Protein AF-A0A554VGX9-F1 (afdb_monomer_lite)

Organism: NCBI:txid2047982

Structure (mmCIF, N/CA/C/O backbone):
data_AF-A0A554VGX9-F1
#
_entry.id   AF-A0A554VGX9-F1
#
loop_
_atom_site.group_PDB
_atom_site.id
_atom_site.type_symbol
_atom_site.label_atom_id
_atom_site.label_alt_id
_atom_site.label_comp_id
_atom_site.label_asym_id
_atom_site.label_entity_id
_atom_site.label_seq_id
_atom_site.pdbx_PDB_ins_code
_atom_site.Cartn_x
_atom_site.Cartn_y
_atom_site.Cartn_z
_atom_site.occupancy
_atom_site.B_iso_or_equiv
_atom_site.auth_seq_id
_atom_site.auth_comp_id
_atom_site.auth_asym_id
_atom_site.auth_atom_id
_atom_site.pdbx_PDB_model_num
ATOM 1 N N . MET A 1 1 ? -0.247 4.162 -14.491 1.00 82.69 1 MET A N 1
ATOM 2 C CA . MET A 1 1 ? -1.282 3.466 -13.697 1.00 82.69 1 MET A CA 1
ATOM 3 C C . MET A 1 1 ? -1.854 4.487 -12.745 1.00 82.69 1 MET A C 1
ATOM 5 O O . MET A 1 1 ? -1.082 5.074 -11.998 1.00 82.69 1 MET A O 1
ATOM 9 N N . ASN A 1 2 ? -3.154 4.758 -12.815 1.00 85.88 2 ASN A N 1
ATOM 10 C CA . ASN A 1 2 ? -3.731 5.884 -12.071 1.00 85.88 2 ASN A CA 1
ATOM 11 C C . ASN A 1 2 ? -4.456 5.450 -10.799 1.00 85.88 2 ASN A C 1
ATOM 13 O O . ASN A 1 2 ? -4.585 6.262 -9.886 1.00 85.88 2 ASN A O 1
ATOM 17 N N . LYS A 1 3 ? -4.927 4.203 -10.741 1.00 92.56 3 LYS A N 1
ATOM 18 C CA . LYS A 1 3 ? -5.671 3.675 -9.602 1.00 92.56 3 LYS A CA 1
ATOM 19 C C . LYS A 1 3 ? -4.781 2.845 -8.691 1.00 92.56 3 LYS A C 1
ATOM 21 O O . LYS A 1 3 ? -3.820 2.232 -9.161 1.00 92.56 3 LYS A O 1
ATOM 26 N N . ILE A 1 4 ? -5.091 2.826 -7.398 1.00 91.81 4 ILE A N 1
ATOM 27 C CA . ILE A 1 4 ? -4.282 2.095 -6.418 1.00 91.81 4 ILE A CA 1
ATOM 28 C C . ILE A 1 4 ? -4.336 0.581 -6.641 1.00 91.81 4 ILE A C 1
ATOM 30 O O . ILE A 1 4 ? -3.321 -0.083 -6.477 1.00 91.81 4 ILE A O 1
ATOM 34 N N . GLU A 1 5 ? -5.467 0.033 -7.089 1.00 90.25 5 GLU A N 1
ATOM 35 C CA . GLU A 1 5 ? -5.604 -1.397 -7.378 1.00 90.25 5 GLU A CA 1
ATOM 36 C C . GLU A 1 5 ? -4.667 -1.872 -8.500 1.00 90.25 5 GLU A C 1
ATOM 38 O O . GLU A 1 5 ? -4.060 -2.937 -8.384 1.00 90.25 5 GLU A O 1
ATOM 43 N N . ASP A 1 6 ? -4.465 -1.053 -9.538 1.00 91.50 6 ASP A N 1
ATOM 44 C CA . ASP A 1 6 ? -3.508 -1.344 -10.611 1.00 91.50 6 ASP A CA 1
ATOM 45 C C . ASP A 1 6 ? -2.073 -1.337 -10.074 1.00 91.50 6 ASP A C 1
ATOM 47 O O . ASP A 1 6 ? -1.259 -2.185 -10.438 1.00 91.50 6 ASP A O 1
ATOM 51 N N . LYS A 1 7 ? -1.769 -0.380 -9.188 1.00 91.94 7 LYS A N 1
ATOM 52 C CA . LYS A 1 7 ? -0.450 -0.243 -8.566 1.00 91.94 7 LYS A CA 1
ATOM 53 C C . LYS A 1 7 ? -0.151 -1.396 -7.609 1.00 91.94 7 LYS A C 1
ATOM 55 O O . LYS A 1 7 ? 0.947 -1.933 -7.651 1.00 91.94 7 LYS A O 1
ATOM 60 N N . ILE A 1 8 ? -1.120 -1.817 -6.793 1.00 90.75 8 ILE A N 1
ATOM 61 C CA . ILE A 1 8 ? -0.992 -2.989 -5.912 1.00 90.75 8 ILE A CA 1
ATOM 62 C C . ILE A 1 8 ? -0.710 -4.238 -6.746 1.00 90.75 8 ILE A C 1
ATOM 64 O O . ILE A 1 8 ? 0.207 -4.993 -6.422 1.00 90.75 8 IL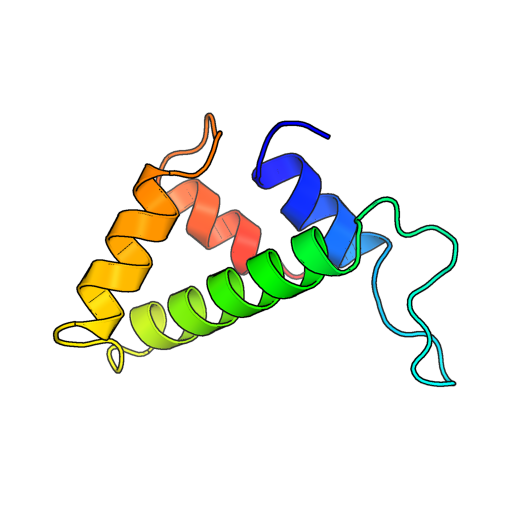E A O 1
ATOM 68 N N . LYS A 1 9 ? -1.456 -4.431 -7.840 1.00 89.75 9 LYS A N 1
ATOM 69 C CA . LYS A 1 9 ? -1.243 -5.558 -8.748 1.00 89.75 9 LYS A CA 1
ATOM 70 C C . LYS A 1 9 ? 0.170 -5.542 -9.329 1.00 89.75 9 LYS A C 1
ATOM 72 O O . LYS A 1 9 ? 0.885 -6.525 -9.187 1.00 89.75 9 LYS A O 1
ATOM 77 N N . GLU A 1 10 ? 0.591 -4.418 -9.905 1.00 90.88 10 GLU A N 1
ATOM 78 C CA . GLU A 1 10 ? 1.940 -4.248 -10.457 1.00 90.88 10 GLU A CA 1
ATOM 79 C C . GLU A 1 10 ? 3.033 -4.514 -9.413 1.00 90.88 10 GLU A C 1
ATOM 81 O O . GLU A 1 10 ? 3.992 -5.235 -9.689 1.00 90.88 10 GLU A O 1
ATOM 86 N N . PHE A 1 11 ? 2.871 -3.977 -8.201 1.00 89.69 11 PHE A N 1
ATOM 87 C CA . PHE A 1 11 ? 3.817 -4.163 -7.105 1.00 89.69 11 PHE A CA 1
ATOM 88 C C . PHE A 1 11 ? 4.008 -5.642 -6.771 1.00 89.69 11 PHE A C 1
ATOM 90 O O . PHE A 1 11 ? 5.133 -6.126 -6.651 1.00 89.69 11 PHE A O 1
ATOM 97 N N . ARG A 1 12 ? 2.899 -6.382 -6.678 1.00 84.12 12 ARG A N 1
ATOM 98 C CA . ARG A 1 12 ? 2.892 -7.811 -6.359 1.00 84.12 12 ARG A CA 1
ATOM 99 C C . ARG A 1 12 ? 3.432 -8.668 -7.497 1.00 84.12 12 ARG A C 1
ATOM 101 O O . ARG A 1 12 ? 4.138 -9.632 -7.214 1.00 84.12 12 ARG A O 1
ATOM 108 N N . THR A 1 13 ? 3.118 -8.352 -8.751 1.00 86.50 13 THR A N 1
ATOM 109 C CA . THR A 1 13 ? 3.485 -9.201 -9.894 1.00 86.50 13 THR A CA 1
ATOM 110 C C . THR A 1 13 ? 4.887 -8.915 -10.413 1.00 86.50 13 THR A C 1
ATOM 112 O O . THR A 1 13 ? 5.629 -9.850 -10.703 1.00 86.50 13 THR A O 1
ATOM 115 N N . ASN A 1 14 ? 5.257 -7.637 -10.512 1.00 87.81 14 ASN A N 1
ATOM 116 C CA . ASN A 1 14 ? 6.394 -7.192 -11.317 1.00 87.81 14 ASN A CA 1
ATOM 117 C C . ASN A 1 14 ? 7.478 -6.467 -10.518 1.00 87.81 14 ASN A C 1
ATOM 119 O O . ASN A 1 14 ? 8.585 -6.355 -11.025 1.00 87.81 14 ASN A O 1
ATOM 123 N N . CYS A 1 15 ? 7.207 -6.005 -9.292 1.00 86.81 15 CYS A N 1
ATOM 124 C CA . CYS A 1 15 ? 8.177 -5.256 -8.479 1.00 86.81 15 CYS A CA 1
ATOM 125 C C . CYS A 1 15 ? 8.838 -6.085 -7.370 1.00 86.81 15 CYS A C 1
ATOM 127 O O . CYS A 1 15 ? 9.435 -5.521 -6.456 1.00 86.81 15 CYS A O 1
ATOM 129 N N . LYS A 1 16 ? 8.770 -7.422 -7.450 1.00 77.19 16 LYS A N 1
ATOM 130 C CA . LYS A 1 16 ? 9.518 -8.296 -6.537 1.00 77.19 16 LYS A CA 1
ATOM 131 C C . LYS A 1 16 ? 11.021 -8.059 -6.707 1.00 77.19 16 LYS A C 1
ATOM 133 O O . LYS A 1 16 ? 11.506 -7.884 -7.830 1.00 77.19 16 LYS A O 1
ATOM 138 N N . GLU A 1 17 ? 11.740 -8.077 -5.590 1.00 77.25 17 GLU A N 1
ATOM 139 C CA . GLU A 1 17 ? 13.199 -8.050 -5.600 1.00 77.25 17 GLU A CA 1
ATOM 140 C C . GLU A 1 17 ? 13.738 -9.278 -6.342 1.00 77.25 17 GLU A C 1
ATOM 142 O O . GLU A 1 17 ? 13.281 -10.412 -6.155 1.00 77.25 17 GLU A O 1
ATOM 147 N N . ASP A 1 18 ? 14.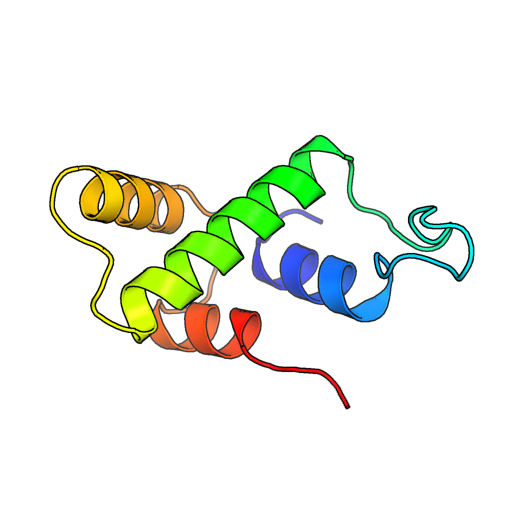717 -9.048 -7.208 1.00 69.81 18 ASP A N 1
ATOM 148 C CA . ASP A 1 18 ? 15.520 -10.106 -7.784 1.00 69.81 18 ASP A CA 1
ATOM 149 C C . ASP A 1 18 ? 16.477 -10.697 -6.731 1.00 69.81 18 ASP A C 1
ATOM 151 O O . ASP A 1 18 ? 16.564 -10.257 -5.583 1.00 69.81 18 ASP A O 1
ATOM 155 N N . ARG A 1 19 ? 17.236 -11.729 -7.114 1.00 65.56 19 ARG A N 1
ATOM 156 C CA . ARG A 1 19 ? 18.169 -12.417 -6.200 1.00 65.56 19 ARG A CA 1
ATOM 157 C C . ARG A 1 19 ? 19.299 -11.529 -5.659 1.00 65.56 19 ARG A C 1
ATOM 159 O O . ARG A 1 19 ? 20.054 -11.990 -4.808 1.00 65.56 19 ARG A O 1
ATOM 166 N N . TRP A 1 20 ? 19.441 -10.308 -6.163 1.00 73.69 20 TRP A N 1
ATOM 167 C CA . TRP A 1 20 ? 20.466 -9.344 -5.782 1.00 73.69 20 TRP A CA 1
ATOM 168 C C . TRP A 1 20 ? 19.889 -8.168 -4.983 1.00 73.69 20 TRP A C 1
ATOM 170 O O . TRP A 1 20 ? 20.625 -7.225 -4.696 1.00 73.69 20 TRP A O 1
ATOM 180 N N . GLY A 1 21 ? 18.602 -8.222 -4.613 1.00 70.69 21 GLY A N 1
ATOM 181 C CA . GLY A 1 21 ? 17.905 -7.131 -3.926 1.00 70.69 21 GLY A CA 1
ATOM 182 C C . GLY A 1 21 ? 17.572 -5.956 -4.850 1.00 70.69 21 GLY A C 1
ATOM 183 O O . GLY A 1 21 ? 17.258 -4.868 -4.376 1.00 70.69 21 GLY A O 1
ATOM 184 N N . GLY A 1 22 ? 17.684 -6.135 -6.170 1.00 78.12 22 GLY A N 1
ATOM 185 C CA . GLY A 1 22 ? 17.283 -5.139 -7.154 1.00 78.12 22 GLY A CA 1
ATOM 186 C C . GLY A 1 22 ? 15.807 -5.286 -7.495 1.00 78.12 22 GLY A C 1
ATOM 187 O O . GLY A 1 22 ? 15.330 -6.393 -7.733 1.00 78.12 22 GLY A O 1
ATOM 188 N N . VAL A 1 23 ? 15.074 -4.177 -7.570 1.00 81.00 23 VAL A N 1
ATOM 189 C CA . VAL A 1 23 ? 13.707 -4.197 -8.105 1.00 81.00 23 VAL A CA 1
ATOM 190 C C . VAL A 1 23 ? 13.755 -4.696 -9.550 1.00 81.00 23 VAL A C 1
ATOM 192 O O . VAL A 1 23 ? 14.575 -4.236 -10.351 1.00 81.00 23 VAL A O 1
ATOM 195 N N . SER A 1 24 ? 12.889 -5.657 -9.878 1.00 82.19 24 SER A N 1
ATOM 196 C CA . SER A 1 24 ? 12.795 -6.209 -11.230 1.00 82.19 24 SER A CA 1
ATOM 197 C C . SER A 1 24 ? 12.636 -5.110 -12.288 1.00 82.19 24 SER A C 1
ATOM 199 O O . SER A 1 24 ? 11.926 -4.122 -12.101 1.00 82.19 24 SER A O 1
ATOM 201 N N . LYS A 1 25 ? 13.274 -5.312 -13.447 1.00 83.00 25 LYS A N 1
ATOM 202 C CA . LYS A 1 25 ? 13.222 -4.380 -14.589 1.00 83.00 25 LYS A CA 1
ATOM 203 C C . LYS A 1 25 ? 11.825 -4.240 -15.194 1.00 83.00 25 LYS A C 1
ATOM 205 O O . LYS A 1 25 ? 11.584 -3.282 -15.922 1.00 83.00 25 LYS A O 1
ATOM 210 N N . ASP A 1 26 ? 10.940 -5.191 -14.907 1.00 86.56 26 ASP A N 1
ATOM 211 C CA . ASP A 1 26 ? 9.558 -5.180 -15.380 1.00 86.56 26 ASP A CA 1
ATOM 212 C C . ASP A 1 26 ? 8.649 -4.304 -14.510 1.00 86.56 26 ASP A C 1
ATOM 214 O O . ASP A 1 26 ? 7.526 -4.013 -14.918 1.00 86.56 26 ASP A O 1
ATOM 218 N N . CYS A 1 27 ? 9.136 -3.856 -13.345 1.00 90.25 27 CYS A N 1
ATOM 219 C CA . CYS A 1 27 ? 8.415 -2.965 -12.452 1.00 90.25 27 CYS A CA 1
ATOM 220 C C . CYS A 1 27 ? 8.193 -1.593 -13.095 1.00 90.25 27 CYS A C 1
ATOM 222 O O . CYS A 1 27 ? 9.134 -0.870 -13.429 1.00 90.25 27 CYS A O 1
ATOM 224 N N . LYS A 1 28 ? 6.925 -1.208 -13.221 1.00 92.31 28 LYS A N 1
ATOM 225 C CA . LYS A 1 28 ? 6.507 0.095 -13.762 1.00 92.31 28 LYS A CA 1
ATOM 226 C C . LYS A 1 28 ? 6.252 1.151 -12.694 1.00 92.31 28 LYS A C 1
ATOM 228 O O . LYS A 1 28 ? 5.861 2.265 -13.044 1.00 92.31 28 LYS A O 1
ATOM 233 N N . LEU A 1 29 ? 6.407 0.800 -11.420 1.00 91.31 29 LEU A N 1
ATOM 234 C CA . LEU A 1 29 ? 6.236 1.728 -10.310 1.00 91.31 29 LEU A CA 1
ATOM 235 C C . LEU A 1 29 ? 7.508 2.533 -10.082 1.00 91.31 29 LEU A C 1
ATOM 237 O O . LEU A 1 29 ? 8.623 2.022 -10.191 1.00 91.31 29 LEU A O 1
ATOM 241 N N . THR A 1 30 ? 7.339 3.801 -9.726 1.00 91.56 30 THR A N 1
ATOM 242 C CA . THR A 1 30 ? 8.455 4.594 -9.210 1.00 91.56 30 THR A CA 1
ATOM 243 C C . THR A 1 30 ? 8.832 4.127 -7.802 1.00 91.56 30 THR A C 1
ATOM 245 O O . THR A 1 30 ? 8.038 3.499 -7.102 1.00 91.56 30 THR A O 1
ATOM 248 N N . MET A 1 31 ? 10.039 4.475 -7.344 1.00 88.06 31 MET A N 1
ATOM 249 C CA . MET A 1 31 ? 10.446 4.197 -5.958 1.00 88.06 31 MET A CA 1
ATOM 250 C C . MET A 1 31 ? 9.506 4.829 -4.925 1.00 88.06 31 MET A C 1
ATOM 252 O O . MET A 1 31 ? 9.212 4.208 -3.911 1.00 88.06 31 MET A O 1
ATOM 256 N N . GLU A 1 32 ? 8.999 6.031 -5.198 1.00 90.69 32 GLU A N 1
ATOM 257 C CA . GLU A 1 32 ? 8.024 6.708 -4.337 1.00 90.69 32 GLU A CA 1
ATOM 258 C C . GLU A 1 32 ? 6.695 5.942 -4.284 1.00 90.69 32 GLU A C 1
ATOM 260 O O . GLU A 1 32 ? 6.145 5.721 -3.208 1.00 90.69 32 GLU A O 1
ATOM 265 N N . GLU A 1 33 ? 6.201 5.461 -5.429 1.00 91.62 33 GLU A N 1
ATOM 266 C CA . GLU A 1 33 ? 4.982 4.652 -5.478 1.00 91.62 33 GLU A CA 1
ATOM 267 C C . GLU A 1 33 ? 5.140 3.323 -4.734 1.00 91.62 33 GLU A C 1
ATOM 269 O O . GLU A 1 33 ? 4.222 2.918 -4.025 1.00 91.62 33 GLU A O 1
ATOM 274 N N . MET A 1 34 ? 6.295 2.665 -4.860 1.00 90.50 34 MET A N 1
ATOM 275 C CA . MET A 1 34 ? 6.599 1.442 -4.113 1.00 90.50 34 MET A CA 1
ATOM 276 C C . MET A 1 34 ? 6.640 1.702 -2.607 1.00 90.50 34 MET A C 1
ATOM 278 O O . MET A 1 34 ? 5.987 0.984 -1.856 1.00 90.50 34 MET A O 1
ATOM 282 N N . TYR A 1 35 ? 7.318 2.766 -2.172 1.00 90.44 35 TYR A N 1
ATOM 283 C CA . TYR A 1 35 ? 7.385 3.136 -0.759 1.00 90.44 35 TYR A CA 1
ATOM 284 C C . TYR A 1 35 ? 5.995 3.403 -0.167 1.00 90.44 35 TYR A C 1
ATOM 286 O O . TYR A 1 35 ? 5.654 2.886 0.896 1.00 90.44 35 TYR A O 1
ATOM 294 N N . HIS A 1 36 ? 5.148 4.148 -0.883 1.00 91.06 36 HIS A N 1
ATOM 295 C CA . HIS A 1 36 ? 3.769 4.383 -0.454 1.00 91.06 36 HIS A CA 1
ATOM 296 C C . HIS A 1 36 ? 2.939 3.098 -0.377 1.00 91.06 36 HIS A C 1
ATOM 298 O O . HIS A 1 36 ? 2.104 2.958 0.516 1.00 91.06 36 HIS A O 1
ATOM 304 N N . LEU A 1 37 ? 3.152 2.147 -1.291 1.00 91.06 37 LEU A N 1
ATOM 305 C CA . LEU A 1 37 ? 2.477 0.851 -1.237 1.00 91.06 37 LEU A CA 1
ATOM 306 C C . LEU A 1 37 ? 2.958 0.006 -0.058 1.00 91.06 37 LEU A C 1
ATOM 308 O O . LEU A 1 37 ? 2.131 -0.608 0.610 1.00 91.06 37 LEU A O 1
ATOM 312 N N . GLU A 1 38 ? 4.257 -0.013 0.230 1.00 90.12 38 GLU A N 1
ATOM 313 C CA . GLU A 1 38 ? 4.804 -0.697 1.406 1.00 90.12 38 GLU A CA 1
ATOM 314 C C . GLU A 1 38 ? 4.242 -0.122 2.706 1.00 90.12 38 GLU A C 1
ATOM 316 O O . GLU A 1 38 ? 3.824 -0.875 3.588 1.00 90.12 38 GLU A O 1
ATOM 321 N N . GLU A 1 39 ? 4.166 1.206 2.805 1.00 91.88 39 GLU A N 1
ATOM 322 C CA . GLU A 1 39 ? 3.568 1.895 3.944 1.00 91.88 39 GLU A CA 1
ATOM 323 C C . GLU A 1 39 ? 2.082 1.530 4.100 1.00 91.88 39 GLU A C 1
ATOM 325 O O . GLU A 1 39 ? 1.646 1.133 5.186 1.00 91.88 39 GLU A O 1
ATOM 330 N N . LEU A 1 40 ? 1.317 1.562 3.002 1.00 91.75 40 LEU A N 1
ATOM 331 C CA . LEU A 1 40 ? -0.091 1.161 2.977 1.00 91.75 40 LEU A CA 1
ATOM 332 C C . LEU A 1 40 ? -0.278 -0.297 3.426 1.00 91.75 40 LEU A C 1
ATOM 334 O O . LEU A 1 40 ? -1.151 -0.584 4.247 1.00 91.75 40 LEU A O 1
ATOM 338 N N . ILE A 1 41 ? 0.546 -1.219 2.916 1.00 90.38 41 ILE A N 1
ATOM 339 C CA . ILE A 1 41 ? 0.520 -2.644 3.280 1.00 90.38 41 ILE A CA 1
ATOM 340 C C . ILE A 1 41 ? 0.857 -2.819 4.765 1.00 90.38 41 ILE A C 1
ATOM 342 O O . ILE A 1 41 ? 0.179 -3.573 5.464 1.00 90.38 41 ILE A O 1
ATOM 346 N N . SER A 1 42 ? 1.875 -2.116 5.263 1.00 90.25 42 SER A N 1
ATOM 347 C CA . SER A 1 42 ? 2.289 -2.162 6.667 1.00 90.25 42 SER A CA 1
ATOM 348 C C . SER A 1 42 ? 1.158 -1.716 7.594 1.00 90.25 42 SER A C 1
ATOM 350 O O . SER A 1 42 ? 0.784 -2.444 8.520 1.00 90.25 42 SER A O 1
ATOM 352 N N . PHE A 1 43 ? 0.525 -0.577 7.299 1.00 92.88 43 PHE A N 1
ATOM 353 C CA . PHE A 1 43 ? -0.631 -0.116 8.061 1.00 92.88 43 PHE A CA 1
ATOM 354 C C . PHE A 1 43 ? -1.817 -1.077 7.969 1.00 92.88 43 PHE A C 1
ATOM 356 O O . PHE A 1 43 ? -2.446 -1.357 8.990 1.00 92.88 43 PHE A O 1
ATOM 363 N N . ALA A 1 44 ? -2.088 -1.645 6.792 1.00 91.00 44 ALA A N 1
ATOM 364 C CA . ALA A 1 44 ? -3.144 -2.637 6.622 1.00 91.00 44 ALA A CA 1
ATOM 365 C C . ALA A 1 44 ? -2.905 -3.891 7.484 1.00 91.00 44 ALA A C 1
ATOM 367 O O . ALA A 1 44 ? -3.834 -4.383 8.129 1.00 91.00 44 ALA A O 1
ATOM 368 N N . VAL A 1 45 ? -1.664 -4.392 7.552 1.00 90.25 45 VAL A N 1
ATOM 369 C CA . VAL A 1 45 ? -1.274 -5.507 8.436 1.00 90.25 45 VAL A CA 1
ATOM 370 C C . VAL A 1 45 ? -1.490 -5.135 9.906 1.00 90.25 45 VAL A C 1
ATOM 372 O O . VAL A 1 45 ? -2.041 -5.930 10.670 1.00 90.25 45 VAL A O 1
ATOM 375 N N . MET A 1 46 ? -1.093 -3.927 10.312 1.00 90.94 46 MET A N 1
ATOM 376 C CA . MET A 1 46 ? -1.285 -3.444 11.681 1.00 90.94 46 MET A CA 1
ATOM 377 C C . MET A 1 46 ? -2.769 -3.295 12.057 1.00 90.94 46 MET A C 1
ATOM 379 O O . MET A 1 46 ? -3.149 -3.649 13.177 1.00 90.94 46 MET A O 1
ATOM 383 N N . ASP A 1 47 ? -3.607 -2.792 11.145 1.00 90.88 47 ASP A N 1
ATOM 384 C CA . ASP A 1 47 ? -5.059 -2.658 11.339 1.00 90.88 47 ASP A CA 1
ATOM 385 C C . ASP A 1 47 ? -5.705 -4.042 11.480 1.00 90.88 47 ASP A C 1
ATOM 387 O O . ASP A 1 47 ? -6.416 -4.299 12.453 1.00 90.88 47 ASP A O 1
ATOM 391 N N . ARG A 1 48 ? -5.353 -4.986 10.593 1.00 88.12 48 ARG A N 1
ATOM 392 C CA . ARG A 1 48 ? -5.831 -6.379 10.640 1.00 88.12 48 ARG A CA 1
ATOM 393 C C . ARG A 1 48 ? -5.462 -7.086 11.945 1.00 88.12 48 ARG A C 1
ATOM 395 O O . ARG A 1 48 ? -6.264 -7.852 12.474 1.00 88.12 48 ARG A O 1
ATOM 402 N N . ASN A 1 49 ? -4.268 -6.826 12.470 1.00 89.38 49 ASN A N 1
ATOM 403 C CA . ASN A 1 49 ? -3.795 -7.406 13.727 1.00 89.38 49 ASN A CA 1
ATOM 404 C C . ASN A 1 49 ? -4.317 -6.665 14.976 1.00 89.38 49 ASN A C 1
ATOM 406 O O . ASN A 1 49 ? -3.983 -7.047 16.096 1.00 89.38 49 ASN A O 1
ATOM 410 N N . GLY A 1 50 ? -5.111 -5.598 14.816 1.00 89.56 50 GLY A N 1
ATOM 411 C CA . GLY A 1 50 ? -5.673 -4.823 15.928 1.00 89.56 50 GLY A CA 1
ATOM 412 C C . GLY A 1 50 ? -4.643 -4.014 16.726 1.00 89.56 50 GLY A C 1
ATOM 413 O O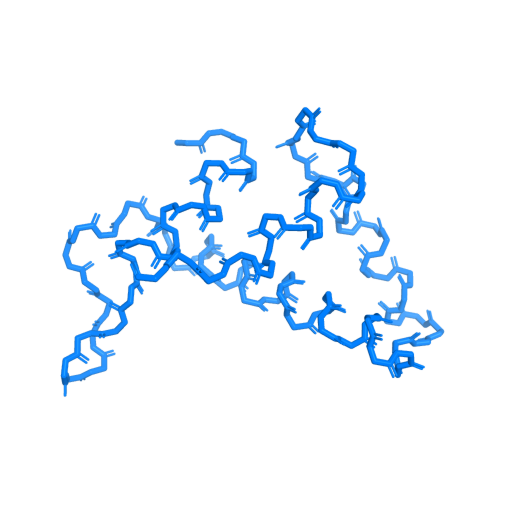 . GLY A 1 50 ? -4.931 -3.561 17.841 1.00 89.56 50 GLY A O 1
ATOM 414 N N . VAL A 1 51 ? -3.437 -3.833 16.179 1.00 92.25 51 VAL A N 1
ATOM 415 C CA . VAL A 1 51 ? -2.341 -3.094 16.827 1.00 92.25 51 VAL A CA 1
ATOM 416 C C . VAL A 1 51 ? -2.315 -1.620 16.425 1.00 92.25 51 VAL A C 1
ATOM 418 O O . VAL A 1 51 ? -1.757 -0.800 17.152 1.00 92.25 51 VAL A O 1
ATOM 421 N N . LEU A 1 52 ? -2.974 -1.258 15.321 1.00 90.94 52 LEU A N 1
ATOM 422 C CA . LEU A 1 52 ? -3.068 0.123 14.857 1.00 90.94 52 LEU A CA 1
ATOM 423 C C . LEU A 1 52 ? -4.062 0.940 15.702 1.00 90.94 52 LEU A C 1
ATOM 425 O O . LEU A 1 52 ? -5.261 0.655 15.734 1.00 90.94 52 LEU A O 1
ATOM 429 N N . LYS A 1 53 ? -3.572 1.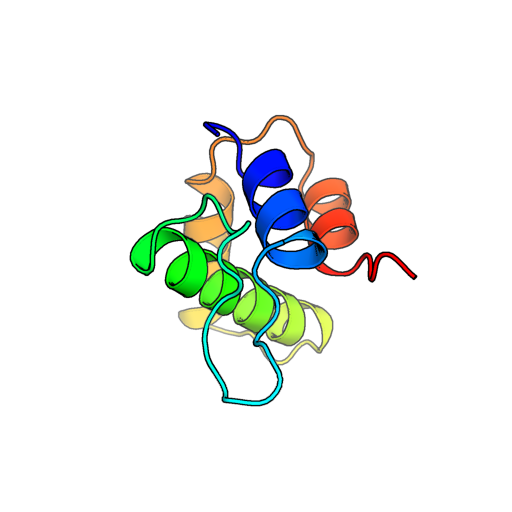965 16.412 1.00 91.44 53 LYS A N 1
ATOM 430 C CA . LYS A 1 53 ? -4.368 2.785 17.346 1.00 91.44 53 LYS A CA 1
ATOM 431 C C . LYS A 1 53 ? -3.959 4.257 17.306 1.00 91.44 53 LYS A C 1
ATOM 433 O O . LYS A 1 53 ? -2.882 4.602 16.828 1.00 91.44 53 LYS A O 1
ATOM 438 N N . GLY A 1 54 ? -4.821 5.116 17.852 1.00 93.00 54 GLY A N 1
ATOM 439 C CA . GLY A 1 54 ? -4.535 6.541 18.026 1.00 93.00 54 GLY A CA 1
ATOM 440 C C . GLY A 1 54 ? -4.237 7.243 16.703 1.00 93.00 54 GLY A C 1
ATOM 441 O O . GLY A 1 54 ? -4.955 7.058 15.720 1.00 93.00 54 GLY A O 1
ATOM 442 N N . ASP A 1 55 ? -3.172 8.038 16.680 1.00 92.94 55 ASP A N 1
ATOM 443 C CA . ASP A 1 55 ? -2.822 8.852 15.515 1.00 92.94 55 ASP A CA 1
ATOM 444 C C . ASP A 1 55 ? -2.367 8.021 14.313 1.00 92.94 55 ASP A C 1
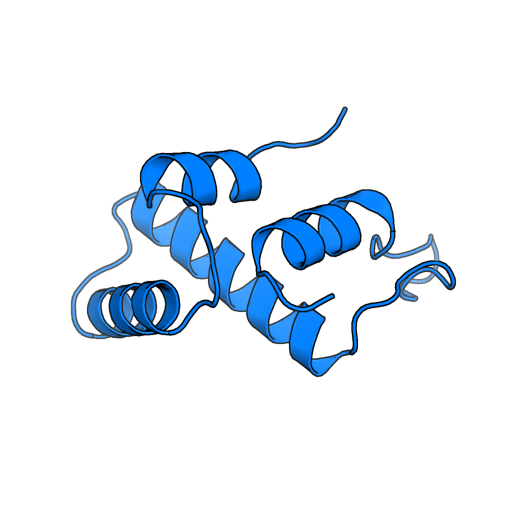ATOM 446 O O . ASP A 1 55 ? -2.665 8.395 13.182 1.00 92.94 55 ASP A O 1
ATOM 450 N N . LEU A 1 56 ? -1.762 6.848 14.531 1.00 89.81 56 LEU A N 1
ATOM 451 C CA . LEU A 1 56 ? -1.406 5.936 13.438 1.00 89.81 56 LEU A CA 1
ATOM 452 C C . LEU A 1 56 ? -2.652 5.403 12.718 1.00 89.81 56 LEU A C 1
ATOM 454 O O . LEU A 1 56 ? -2.663 5.282 11.497 1.00 89.81 56 LEU A O 1
ATOM 458 N N . LYS A 1 57 ? -3.743 5.152 13.456 1.00 92.69 57 LYS A N 1
ATOM 459 C CA . LYS A 1 57 ? -5.016 4.745 12.846 1.00 92.69 57 LYS A CA 1
ATOM 460 C C . LYS A 1 57 ? -5.620 5.866 12.002 1.00 92.69 57 LYS A C 1
ATOM 462 O O . LYS A 1 57 ? -6.078 5.611 10.895 1.00 92.69 57 LYS A O 1
ATOM 467 N N . LYS A 1 58 ? -5.565 7.109 12.489 1.00 94.12 58 LYS A N 1
ATOM 468 C CA . LYS A 1 58 ? -6.014 8.277 11.716 1.00 94.12 58 LYS A CA 1
ATOM 469 C C . LYS A 1 58 ? -5.177 8.482 10.456 1.00 94.12 58 LYS A C 1
ATOM 471 O O . LYS A 1 58 ? -5.731 8.808 9.415 1.00 94.12 58 LYS A O 1
ATOM 476 N N . GLN A 1 59 ? -3.858 8.294 10.538 1.00 92.69 59 GLN A N 1
ATOM 477 C CA . GLN A 1 59 ? -2.975 8.377 9.371 1.00 92.69 59 GLN A CA 1
ATOM 478 C C . GLN A 1 59 ? -3.358 7.341 8.315 1.00 92.69 59 GLN A C 1
ATOM 480 O O . GLN A 1 59 ? -3.521 7.698 7.152 1.00 92.69 59 GLN A O 1
ATOM 485 N N . PHE A 1 60 ? -3.595 6.095 8.727 1.00 93.69 60 PHE A N 1
ATOM 486 C CA . PHE A 1 60 ? -4.051 5.055 7.813 1.00 93.69 60 PHE A CA 1
ATOM 487 C C . PHE A 1 60 ? -5.419 5.368 7.195 1.00 93.69 60 PHE A C 1
ATOM 489 O O . PHE A 1 60 ? -5.589 5.240 5.989 1.00 93.69 60 PHE A O 1
ATOM 496 N N . GLU A 1 61 ? -6.388 5.839 7.983 1.00 92.06 61 GLU A N 1
ATOM 497 C CA . GLU A 1 61 ? -7.703 6.242 7.464 1.00 92.06 61 GLU A CA 1
ATOM 498 C C . GLU A 1 61 ? -7.601 7.411 6.474 1.00 92.06 61 GLU A C 1
ATOM 500 O O . GLU A 1 61 ? -8.246 7.391 5.428 1.00 92.06 61 GLU A O 1
ATOM 505 N N . ASN A 1 62 ? -6.752 8.401 6.756 1.00 93.56 62 ASN A N 1
ATOM 506 C CA . ASN A 1 62 ? -6.487 9.506 5.835 1.00 93.56 62 ASN A CA 1
ATOM 507 C C . ASN A 1 62 ? -5.834 9.026 4.539 1.00 93.56 62 ASN A C 1
ATOM 509 O O . ASN A 1 62 ? -6.190 9.515 3.471 1.00 93.56 62 ASN A O 1
ATOM 513 N N . MET A 1 63 ? -4.907 8.070 4.635 1.00 91.31 63 MET A N 1
ATOM 514 C CA . MET A 1 63 ? -4.285 7.446 3.475 1.00 91.31 63 MET A CA 1
ATOM 515 C C . MET A 1 63 ? -5.340 6.738 2.632 1.00 91.31 63 MET A C 1
ATOM 517 O O . MET A 1 63 ? -5.461 7.044 1.458 1.00 91.31 63 MET A O 1
ATOM 521 N N . LEU A 1 64 ? -6.175 5.883 3.231 1.00 90.38 64 LEU A N 1
ATOM 522 C CA . LEU A 1 64 ? -7.258 5.197 2.518 1.00 90.38 64 LEU A CA 1
ATOM 523 C C . LEU A 1 64 ? -8.206 6.174 1.808 1.00 90.38 64 LEU A C 1
ATOM 525 O O . LEU A 1 64 ? -8.602 5.921 0.674 1.00 90.38 64 LEU A O 1
ATOM 529 N N . ASN A 1 65 ? -8.536 7.297 2.447 1.00 89.31 65 ASN A N 1
ATOM 530 C CA . ASN A 1 65 ? -9.432 8.310 1.886 1.00 89.31 65 ASN A CA 1
ATOM 531 C C . ASN A 1 65 ? -8.798 9.149 0.764 1.00 89.31 65 ASN A C 1
ATOM 533 O O . ASN A 1 65 ? -9.528 9.775 -0.002 1.00 89.31 65 ASN A O 1
ATOM 537 N N . SER A 1 66 ? -7.465 9.207 0.677 1.00 90.06 66 SER A N 1
ATOM 538 C CA . SER A 1 66 ? -6.754 9.943 -0.374 1.00 90.06 66 SER A CA 1
ATOM 539 C C . SER A 1 66 ? -6.404 9.078 -1.587 1.00 90.06 66 SER A C 1
ATOM 541 O O . SER A 1 66 ? -5.964 9.609 -2.610 1.00 90.06 66 SER A O 1
ATOM 543 N N . LEU A 1 67 ? -6.615 7.759 -1.505 1.00 90.31 67 LEU A N 1
ATOM 544 C CA . LEU A 1 67 ? -6.378 6.846 -2.616 1.00 90.31 67 LEU A CA 1
ATOM 545 C C . LEU A 1 67 ? -7.395 7.064 -3.735 1.00 90.31 67 LEU A C 1
ATOM 547 O O . LEU A 1 67 ? -8.606 7.073 -3.528 1.00 90.31 67 LEU A O 1
ATOM 551 N N . ASN A 1 68 ? -6.888 7.145 -4.961 1.00 93.19 68 ASN A N 1
ATOM 552 C CA . ASN A 1 68 ? -7.715 7.055 -6.153 1.00 93.19 68 ASN A CA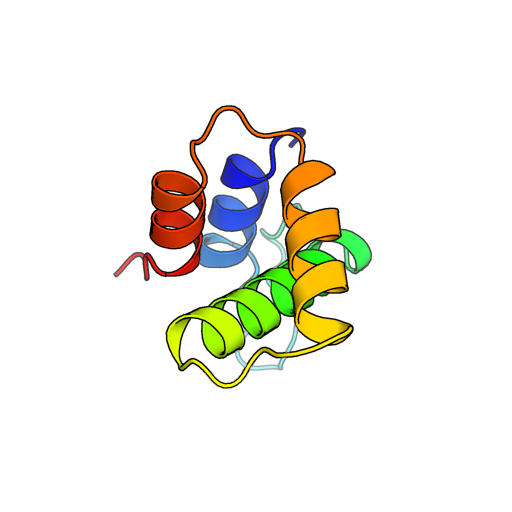 1
ATOM 553 C C . ASN A 1 68 ? -8.077 5.581 -6.401 1.00 93.19 68 ASN A C 1
ATOM 555 O O . ASN A 1 68 ? -7.249 4.822 -6.915 1.00 93.19 68 ASN A O 1
ATOM 559 N N . THR A 1 69 ? -9.278 5.168 -5.995 1.00 90.62 69 THR A N 1
ATOM 560 C CA . THR A 1 69 ? -9.753 3.783 -6.107 1.00 90.62 69 THR A CA 1
ATOM 561 C C . THR A 1 69 ? -11.250 3.716 -6.375 1.00 90.62 69 THR A C 1
ATOM 563 O O . THR A 1 69 ? -12.009 4.539 -5.864 1.00 90.62 69 THR A O 1
ATOM 566 N N . ASP A 1 70 ? -11.671 2.705 -7.136 1.00 89.44 70 ASP A N 1
ATOM 567 C CA . ASP A 1 70 ? -13.091 2.356 -7.282 1.00 89.44 70 ASP A CA 1
ATOM 568 C C . ASP A 1 70 ? -13.515 1.242 -6.303 1.00 89.44 70 ASP A C 1
ATOM 570 O O . ASP A 1 70 ? -14.683 0.849 -6.267 1.00 89.44 70 ASP A O 1
ATOM 574 N N . LEU A 1 71 ? -12.571 0.694 -5.532 1.00 87.69 71 LEU A N 1
ATOM 575 C CA . LEU A 1 71 ? -12.819 -0.411 -4.614 1.00 87.69 71 LEU A CA 1
ATOM 576 C C . LEU A 1 71 ? -13.422 0.078 -3.298 1.00 87.69 71 LEU A C 1
ATOM 578 O O . LEU A 1 71 ? -13.049 1.120 -2.757 1.00 87.69 71 LEU A O 1
ATOM 582 N N . THR A 1 72 ? -14.305 -0.732 -2.715 1.00 90.31 72 THR A N 1
ATOM 583 C CA . THR A 1 72 ? -14.660 -0.552 -1.304 1.00 90.31 72 THR A CA 1
ATOM 584 C C . THR A 1 72 ? -13.452 -0.851 -0.416 1.00 90.31 72 THR A C 1
ATOM 586 O O . THR A 1 72 ? -12.527 -1.559 -0.819 1.00 90.31 72 THR A O 1
ATOM 589 N N . ARG A 1 73 ? -13.470 -0.370 0.834 1.00 86.00 73 ARG A N 1
ATOM 590 C CA . ARG A 1 73 ? -12.408 -0.667 1.811 1.00 86.00 73 ARG A CA 1
ATOM 591 C C . ARG A 1 73 ? -12.142 -2.171 1.917 1.00 86.00 73 ARG A C 1
ATOM 593 O O . ARG A 1 73 ? -10.991 -2.579 1.844 1.00 86.00 73 ARG A O 1
ATOM 600 N N . ASP A 1 74 ? -13.179 -2.998 2.017 1.00 87.50 74 ASP A N 1
ATOM 601 C CA . ASP A 1 74 ? -13.021 -4.453 2.146 1.00 87.50 74 ASP A CA 1
ATOM 602 C C . ASP A 1 74 ? -12.396 -5.094 0.899 1.00 87.50 74 ASP A C 1
ATOM 604 O O . ASP A 1 74 ? -11.572 -6.006 1.009 1.00 87.50 74 ASP A O 1
ATOM 608 N N . GLN A 1 75 ? -12.739 -4.599 -0.294 1.00 89.19 75 GLN A N 1
ATOM 609 C CA . GLN A 1 75 ? -12.137 -5.052 -1.549 1.00 89.19 75 GLN A CA 1
ATOM 610 C C . GLN A 1 75 ? -10.677 -4.615 -1.669 1.00 89.19 75 GLN A C 1
ATOM 612 O O . GLN A 1 75 ? -9.835 -5.414 -2.070 1.00 89.19 75 GLN A O 1
ATOM 617 N N . LEU A 1 76 ? -10.363 -3.378 -1.282 1.00 87.56 76 LEU A N 1
ATOM 618 C CA . LEU A 1 76 ? -8.998 -2.862 -1.268 1.00 87.56 76 LEU A CA 1
ATOM 619 C C . LEU A 1 76 ? -8.119 -3.642 -0.282 1.00 87.56 76 LEU A C 1
ATOM 621 O O . LEU A 1 76 ? -7.019 -4.057 -0.634 1.00 87.56 76 LEU A O 1
ATOM 625 N N . MET A 1 77 ? -8.622 -3.905 0.927 1.00 88.00 77 MET A N 1
ATOM 626 C CA . MET A 1 77 ? -7.922 -4.733 1.915 1.00 88.00 77 MET A CA 1
ATOM 627 C C . MET A 1 77 ? -7.721 -6.156 1.391 1.00 88.00 77 MET A C 1
ATOM 629 O O . MET A 1 77 ? -6.647 -6.727 1.562 1.00 88.00 77 MET A O 1
ATOM 633 N N . SER A 1 78 ? -8.724 -6.715 0.708 1.00 88.31 78 SER A N 1
ATOM 634 C CA . SER A 1 78 ? -8.594 -8.019 0.054 1.00 88.31 78 SER A CA 1
ATOM 635 C C . SER A 1 78 ? -7.481 -7.995 -0.998 1.00 88.31 78 SER A C 1
ATOM 637 O O . SER A 1 78 ? -6.579 -8.816 -0.908 1.00 88.31 78 SER A O 1
ATOM 639 N N . ALA A 1 79 ? -7.465 -7.010 -1.903 1.00 86.25 79 ALA A N 1
ATOM 640 C CA . ALA A 1 79 ? -6.425 -6.846 -2.925 1.00 86.25 79 ALA A CA 1
ATOM 641 C C . ALA A 1 79 ? -5.014 -6.674 -2.331 1.00 86.25 79 ALA A C 1
ATOM 643 O O . ALA A 1 79 ? -4.047 -7.206 -2.868 1.00 86.25 79 ALA A O 1
ATOM 644 N N . ILE A 1 80 ? -4.889 -5.973 -1.198 1.00 86.25 80 ILE A N 1
ATOM 645 C CA . ILE A 1 80 ? -3.624 -5.835 -0.460 1.00 86.25 80 ILE A CA 1
ATOM 646 C C . ILE A 1 80 ? -3.115 -7.196 0.032 1.00 86.25 80 ILE A C 1
ATOM 648 O O . ILE A 1 80 ? -1.910 -7.453 -0.029 1.00 86.25 80 ILE A O 1
ATOM 652 N N . PHE A 1 81 ? -4.001 -8.057 0.540 1.00 83.06 81 PHE A N 1
ATOM 653 C CA . PHE A 1 81 ? -3.633 -9.352 1.124 1.00 83.06 81 PHE A CA 1
ATOM 654 C C . PHE A 1 81 ? -3.672 -10.526 0.150 1.00 83.06 81 PHE A C 1
ATOM 656 O O . PHE A 1 81 ? -3.231 -11.614 0.526 1.00 83.06 81 PHE A O 1
ATOM 663 N N . THR A 1 82 ? -4.176 -10.341 -1.069 1.00 77.81 82 THR A N 1
ATOM 664 C CA . THR A 1 82 ? -4.094 -11.365 -2.105 1.00 77.81 82 THR A CA 1
ATOM 665 C C . THR A 1 82 ? -2.626 -11.574 -2.457 1.00 77.81 82 THR A C 1
ATOM 667 O O . THR A 1 82 ? -1.958 -10.713 -3.028 1.00 77.81 82 THR A O 1
ATOM 670 N N . ILE A 1 83 ? -2.106 -12.728 -2.051 1.00 57.19 83 ILE A N 1
ATOM 671 C CA . ILE A 1 83 ? -0.872 -13.274 -2.591 1.00 57.19 83 ILE A CA 1
ATOM 672 C C . ILE A 1 83 ? -1.309 -13.952 -3.886 1.00 57.19 83 ILE A C 1
ATOM 674 O O . ILE A 1 83 ? -2.023 -14.950 -3.828 1.00 57.19 83 ILE A O 1
ATOM 678 N N . ASP A 1 84 ? -0.970 -13.366 -5.033 1.00 54.72 84 ASP A N 1
ATOM 679 C CA . ASP A 1 84 ? -1.041 -14.105 -6.293 1.00 54.72 84 ASP A CA 1
ATOM 680 C C . ASP A 1 84 ? -0.015 -15.252 -6.187 1.00 54.72 84 ASP A C 1
ATOM 682 O O . ASP A 1 84 ? 1.188 -14.984 -6.063 1.00 54.72 84 ASP A O 1
ATOM 686 N N . ASP A 1 85 ? -0.530 -16.487 -6.113 1.00 40.88 85 ASP A N 1
ATOM 687 C CA . ASP A 1 85 ? 0.207 -17.768 -6.106 1.00 40.88 85 ASP A CA 1
ATOM 688 C C . ASP A 1 85 ? 1.206 -17.870 -7.275 1.00 40.88 85 ASP A C 1
ATOM 690 O O . ASP A 1 85 ? 0.825 -17.536 -8.425 1.00 40.88 85 ASP A O 1
#

Sequence (85 aa):
MNKIEDKIKEFRTNCKEDRWGGVSKDCKLTMEEMYHLEELISFAVMDRNGVLKGDLKKQFENMLNSLNTDLTRDQLMSAIFTIDD

Foldseek 3Di:
DQAVLVLLVLCLPQQDQDPVRDGHPRRPDDPVSNVLLVLLLVLLVCVVVVNQDDVSVVVNVVSVVPGRHPDDPVVVSVSSPDNPD

Radius of gyration: 13.24 Å; chains: 1; bounding box: 35×28×33 Å

Secondary structure (DSSP, 8-state):
--SHHHHHHHHHHH--B-TTSPBPTT--S-HHHHHHHHHHHHHHHHHHTT---HHHHHHHHHHHHHS--SS-HHHHHHHHH----

pLDDT: mean 86.81, std 8.91, range [40.88, 94.12]